Protein AF-A0A6G9J6F6-F1 (afdb_monomer_lite)

Organism: NCBI:txid1223503

Sequence (137 aa):
MELVALGYFGVVMLLLRGATSTQRRWIGGTFAVLVAIFIIGSLWIRYQTGFFHLSRLEWRNAGGSISLGKWAVPSYLMFALSLLLLILFRFIQKTMTSPSEARVWLFVFAFFFTLIYIAAVYIMLFFVAFFFFPFAP

Structure (mmCIF, N/CA/C/O backbone):
data_AF-A0A6G9J6F6-F1
#
_entry.id   AF-A0A6G9J6F6-F1
#
loop_
_atom_site.group_PDB
_atom_site.id
_atom_site.type_symbol
_atom_site.label_atom_id
_atom_site.label_alt_id
_atom_site.label_comp_id
_atom_site.label_asym_id
_atom_site.label_entity_id
_atom_site.label_seq_id
_atom_site.pdbx_PDB_ins_code
_atom_site.Cartn_x
_atom_site.Cartn_y
_atom_site.Cartn_z
_atom_site.occupancy
_atom_site.B_iso_or_equiv
_atom_site.auth_seq_id
_atom_site.auth_comp_id
_atom_site.auth_asym_id
_atom_site.auth_atom_id
_atom_site.pdbx_PDB_model_num
ATOM 1 N N . MET A 1 1 ? 9.461 -5.216 -5.933 1.00 80.19 1 MET A N 1
ATOM 2 C CA . MET A 1 1 ? 8.281 -4.344 -5.677 1.00 80.19 1 MET A CA 1
ATOM 3 C C . MET A 1 1 ? 7.032 -5.170 -5.376 1.00 80.19 1 MET A C 1
ATOM 5 O O . MET A 1 1 ? 6.246 -4.805 -4.520 1.00 80.19 1 MET A O 1
ATOM 9 N N . GLU A 1 2 ? 6.901 -6.330 -6.005 1.00 85.69 2 GLU A N 1
ATOM 10 C CA . GLU A 1 2 ? 5.867 -7.343 -5.815 1.00 85.69 2 GLU A CA 1
ATOM 11 C C . GLU A 1 2 ? 5.894 -7.904 -4.391 1.00 85.69 2 GLU A C 1
ATOM 13 O O . GLU A 1 2 ? 4.868 -7.915 -3.727 1.00 85.69 2 GLU A O 1
ATOM 18 N N . LEU A 1 3 ? 7.078 -8.255 -3.870 1.00 87.25 3 LEU A N 1
ATOM 19 C CA . LEU A 1 3 ? 7.234 -8.675 -2.469 1.00 87.25 3 LEU A CA 1
ATOM 20 C C . LEU A 1 3 ? 6.771 -7.599 -1.478 1.00 87.25 3 LEU A C 1
ATOM 22 O O . LEU A 1 3 ? 6.181 -7.922 -0.456 1.00 87.25 3 LEU A O 1
ATOM 26 N N . VAL A 1 4 ? 6.991 -6.320 -1.798 1.00 87.88 4 VAL A N 1
ATOM 27 C CA . VAL A 1 4 ? 6.534 -5.199 -0.963 1.00 87.88 4 VAL A CA 1
ATOM 28 C C . VAL A 1 4 ? 5.010 -5.078 -1.021 1.00 87.88 4 VAL A C 1
ATOM 30 O O . VAL A 1 4 ? 4.382 -4.907 0.016 1.00 87.88 4 VAL A O 1
ATOM 33 N N . ALA A 1 5 ? 4.400 -5.241 -2.200 1.00 89.44 5 ALA A N 1
ATOM 34 C CA . ALA A 1 5 ? 2.944 -5.255 -2.355 1.00 89.44 5 ALA A CA 1
ATOM 35 C C . ALA A 1 5 ? 2.283 -6.450 -1.637 1.00 89.44 5 ALA A C 1
ATOM 37 O O . ALA A 1 5 ? 1.221 -6.307 -1.033 1.00 89.44 5 ALA A O 1
ATOM 38 N N . LEU A 1 6 ? 2.934 -7.617 -1.634 1.00 91.69 6 LEU A N 1
ATOM 39 C CA . LEU A 1 6 ? 2.495 -8.776 -0.853 1.00 91.69 6 LEU A CA 1
ATOM 40 C C . LEU A 1 6 ? 2.670 -8.546 0.654 1.00 91.69 6 LEU A C 1
ATOM 42 O O . LEU A 1 6 ? 1.771 -8.867 1.427 1.00 91.69 6 LEU A O 1
ATOM 46 N N . GLY A 1 7 ? 3.782 -7.939 1.075 1.00 92.25 7 GLY A N 1
ATOM 47 C CA . GLY A 1 7 ? 3.999 -7.532 2.465 1.00 92.25 7 GLY A CA 1
ATOM 48 C C . GLY A 1 7 ? 2.933 -6.544 2.944 1.00 92.25 7 GLY A C 1
ATOM 49 O O . GLY A 1 7 ? 2.355 -6.726 4.013 1.00 92.25 7 GLY A O 1
ATOM 50 N N . TYR A 1 8 ? 2.595 -5.562 2.108 1.00 92.81 8 TYR A N 1
ATOM 51 C CA . TYR A 1 8 ? 1.481 -4.640 2.323 1.00 92.81 8 TYR A CA 1
ATOM 52 C C . TYR A 1 8 ? 0.152 -5.381 2.514 1.00 92.81 8 TYR A C 1
ATOM 54 O O . TYR A 1 8 ? -0.562 -5.128 3.485 1.00 92.81 8 TYR A O 1
ATOM 62 N N . PHE A 1 9 ? -0.156 -6.349 1.645 1.00 93.81 9 PHE A N 1
ATOM 63 C CA . PHE A 1 9 ? -1.353 -7.174 1.799 1.00 93.81 9 PHE A CA 1
ATOM 64 C C . PHE A 1 9 ? -1.345 -7.981 3.107 1.00 93.81 9 PHE A C 1
ATOM 66 O O . PHE A 1 9 ? -2.372 -8.094 3.778 1.00 93.81 9 PHE A O 1
ATOM 73 N N . GLY A 1 10 ? -0.179 -8.485 3.517 1.00 93.50 10 GLY A N 1
ATOM 74 C CA . GLY A 1 10 ? 0.015 -9.125 4.817 1.00 93.50 10 GLY A CA 1
ATOM 75 C C . GLY A 1 10 ? -0.354 -8.202 5.982 1.00 93.50 10 GLY A C 1
ATOM 76 O O . GLY A 1 10 ? -1.127 -8.599 6.854 1.00 93.50 10 GLY A O 1
ATOM 77 N N . VAL A 1 11 ? 0.116 -6.950 5.967 1.00 93.38 11 VAL A N 1
ATOM 78 C CA . VAL A 1 11 ? -0.232 -5.936 6.984 1.00 93.38 11 VAL A CA 1
ATOM 79 C C . VAL A 1 11 ? -1.739 -5.662 7.006 1.00 93.38 11 VAL A C 1
ATOM 81 O O . VAL A 1 11 ? -2.338 -5.626 8.081 1.00 93.38 11 VAL A O 1
ATOM 84 N N . VAL A 1 12 ? -2.378 -5.536 5.841 1.00 94.75 12 VAL A N 1
ATOM 85 C CA . VAL A 1 12 ? -3.840 -5.372 5.735 1.00 94.75 12 VAL A CA 1
ATOM 86 C C . VAL A 1 12 ? -4.573 -6.548 6.380 1.00 94.75 12 VAL A C 1
ATOM 88 O O . VAL A 1 12 ? -5.487 -6.350 7.183 1.00 94.75 12 VAL A O 1
ATOM 91 N N . MET A 1 13 ? -4.156 -7.780 6.084 1.00 94.00 13 MET A N 1
ATOM 92 C CA . MET A 1 13 ? -4.764 -8.980 6.663 1.00 94.00 13 MET A CA 1
ATOM 93 C C . MET A 1 13 ? -4.566 -9.067 8.180 1.00 94.00 13 MET A C 1
ATOM 95 O O . MET A 1 13 ? -5.475 -9.513 8.885 1.00 94.00 13 MET A O 1
ATOM 99 N N . LEU A 1 14 ? -3.424 -8.600 8.695 1.00 94.00 14 LEU A N 1
ATOM 100 C CA . LEU A 1 14 ? -3.184 -8.478 10.134 1.00 94.00 14 LEU A CA 1
ATOM 101 C C . LEU A 1 14 ? -4.105 -7.433 10.778 1.00 94.00 14 LEU A C 1
ATOM 103 O O . LEU A 1 14 ? -4.689 -7.711 11.824 1.00 94.00 14 LEU A O 1
ATOM 107 N N . LEU A 1 15 ? -4.305 -6.272 10.150 1.00 91.38 15 LEU A N 1
ATOM 108 C CA . LEU A 1 15 ? -5.223 -5.238 10.650 1.00 91.38 15 LEU A CA 1
ATOM 109 C C . LEU A 1 15 ? -6.687 -5.698 10.649 1.00 91.38 15 LEU A C 1
ATOM 111 O O . LEU A 1 15 ? -7.453 -5.347 11.552 1.00 91.38 15 LEU A O 1
ATOM 115 N N . LEU A 1 16 ? -7.066 -6.515 9.664 1.00 91.50 16 LEU A N 1
ATOM 116 C CA . LEU A 1 16 ? -8.384 -7.147 9.572 1.00 91.50 16 LEU A CA 1
ATOM 117 C C . LEU A 1 16 ? -8.558 -8.339 10.527 1.00 91.50 16 LEU A C 1
ATOM 119 O O . LEU A 1 16 ? -9.653 -8.907 10.604 1.00 91.50 16 LEU A O 1
ATOM 123 N N . ARG A 1 17 ? -7.528 -8.728 11.288 1.00 89.19 17 ARG A N 1
ATOM 124 C CA . ARG A 1 17 ? -7.649 -9.774 12.309 1.00 89.19 17 ARG A CA 1
ATOM 125 C C . ARG A 1 17 ? -8.644 -9.326 13.384 1.00 89.19 17 ARG A C 1
ATOM 127 O O . ARG A 1 17 ? -8.500 -8.267 13.988 1.00 89.19 17 ARG A O 1
ATOM 134 N N . GLY A 1 18 ? -9.681 -10.132 13.604 1.00 83.56 18 GLY A N 1
ATOM 135 C CA . GLY A 1 18 ? -10.778 -9.806 14.523 1.00 83.56 18 GLY A CA 1
ATOM 136 C C . GLY A 1 18 ? -11.857 -8.886 13.937 1.00 83.56 18 GLY A C 1
ATOM 137 O O . GLY A 1 18 ? -12.724 -8.439 14.679 1.00 83.56 18 GLY A O 1
ATOM 138 N N . ALA A 1 19 ? -11.822 -8.576 12.636 1.00 87.50 19 ALA A N 1
ATOM 139 C CA . ALA A 1 19 ? -12.985 -8.035 11.933 1.00 87.50 19 ALA A CA 1
ATOM 140 C C . ALA A 1 19 ? -14.018 -9.146 11.661 1.00 87.50 19 ALA A C 1
ATOM 142 O O . ALA A 1 19 ? -13.683 -10.334 11.655 1.00 87.50 19 ALA A O 1
ATOM 143 N N . THR A 1 20 ? -15.271 -8.765 11.402 1.00 91.00 20 THR A N 1
ATOM 144 C CA . THR A 1 20 ? -16.315 -9.727 11.004 1.00 91.00 20 THR A CA 1
ATOM 145 C C . THR A 1 20 ? -15.936 -10.448 9.705 1.00 91.00 20 THR A C 1
ATOM 147 O O . THR A 1 20 ? -15.201 -9.905 8.875 1.00 91.00 20 THR A O 1
ATOM 150 N N . SER A 1 21 ? -16.450 -11.665 9.494 1.00 88.50 21 SER A N 1
ATOM 151 C CA . SER A 1 21 ? -16.193 -12.447 8.271 1.00 88.50 21 SER A CA 1
ATOM 152 C C . SER A 1 21 ? -16.558 -11.665 7.003 1.00 88.50 21 SER A C 1
ATOM 154 O O . SER A 1 21 ? -15.788 -11.646 6.042 1.00 88.50 21 SER A O 1
ATOM 156 N N . THR A 1 22 ? -17.680 -10.942 7.041 1.00 91.50 22 THR A N 1
ATOM 157 C CA . THR A 1 22 ? -18.142 -10.056 5.968 1.00 91.50 22 THR A CA 1
ATOM 158 C C . THR A 1 22 ? -17.158 -8.914 5.711 1.00 91.50 22 THR A C 1
ATOM 160 O O . THR A 1 22 ? -16.716 -8.745 4.576 1.00 91.50 22 THR A O 1
ATOM 163 N N . GLN A 1 23 ? -16.742 -8.165 6.741 1.00 90.50 23 GLN A N 1
ATOM 164 C CA . GLN A 1 23 ? -15.770 -7.071 6.581 1.00 90.50 23 GLN A CA 1
ATOM 165 C C . GLN A 1 23 ? -14.424 -7.572 6.066 1.00 90.50 23 GLN A C 1
ATOM 167 O O . GLN A 1 23 ? -13.849 -6.971 5.163 1.00 90.50 23 GLN A O 1
ATOM 172 N N . ARG A 1 24 ? -13.935 -8.695 6.597 1.00 91.44 24 ARG A N 1
ATOM 173 C CA . ARG A 1 24 ? -12.676 -9.293 6.155 1.00 91.44 24 ARG A CA 1
ATOM 174 C C . ARG A 1 24 ? -12.732 -9.691 4.681 1.00 91.44 24 ARG A C 1
ATOM 176 O O . ARG A 1 24 ? -11.758 -9.464 3.972 1.00 91.44 24 ARG A O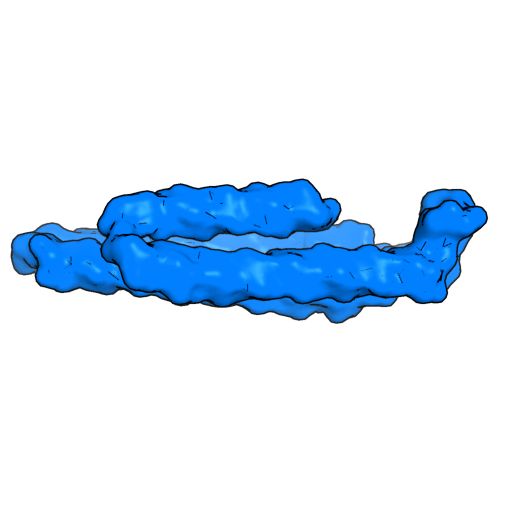 1
ATOM 183 N N . ARG A 1 25 ? -13.855 -10.251 4.217 1.00 92.06 25 ARG A N 1
ATOM 184 C CA . ARG A 1 25 ? -14.033 -10.648 2.815 1.00 92.06 25 ARG A CA 1
ATOM 185 C C . ARG A 1 25 ? -14.118 -9.441 1.885 1.00 92.06 25 ARG A C 1
ATOM 187 O O . ARG A 1 25 ? -13.412 -9.422 0.886 1.00 92.06 25 ARG A O 1
ATOM 194 N N . TRP A 1 26 ? -14.942 -8.447 2.213 1.00 93.75 26 TRP A N 1
ATOM 195 C CA . TRP A 1 26 ? -15.125 -7.271 1.359 1.00 93.75 26 TRP A CA 1
ATOM 196 C C . TRP A 1 26 ? -13.894 -6.372 1.346 1.00 93.75 26 TRP A C 1
ATOM 198 O O . TRP A 1 26 ? -13.343 -6.112 0.283 1.00 93.75 26 TRP A O 1
ATOM 208 N N . ILE A 1 27 ? -13.415 -5.955 2.521 1.00 93.44 27 ILE A N 1
ATOM 209 C CA . ILE A 1 27 ? -12.248 -5.076 2.621 1.00 93.44 27 ILE A CA 1
ATOM 210 C C . ILE A 1 27 ? -11.012 -5.825 2.124 1.00 93.44 27 ILE A C 1
ATOM 212 O O . ILE A 1 27 ? -10.337 -5.354 1.216 1.00 93.44 27 ILE A O 1
ATOM 216 N N . GLY A 1 28 ? -10.752 -7.032 2.635 1.00 93.44 28 GLY A N 1
ATOM 217 C CA . GLY A 1 28 ? -9.620 -7.841 2.182 1.00 93.44 28 GLY A CA 1
ATOM 218 C C . GLY A 1 28 ? -9.662 -8.123 0.679 1.00 93.44 28 GLY A C 1
ATOM 219 O O . GLY A 1 28 ? -8.627 -8.043 0.026 1.00 93.44 28 GLY A O 1
ATOM 220 N N . GLY A 1 29 ? -10.848 -8.367 0.113 1.00 93.75 29 GLY A N 1
ATOM 221 C CA . GLY A 1 29 ? -11.051 -8.517 -1.328 1.00 93.75 29 GLY A CA 1
ATOM 222 C C . GLY A 1 29 ? -10.659 -7.266 -2.114 1.00 93.75 29 GLY A C 1
ATOM 223 O O . GLY A 1 29 ? -9.897 -7.372 -3.071 1.00 93.75 29 GLY A O 1
ATOM 224 N N . THR A 1 30 ? -11.088 -6.078 -1.682 1.00 95.12 30 THR A N 1
ATOM 225 C CA . THR A 1 30 ? -10.704 -4.809 -2.326 1.00 95.12 30 THR A CA 1
ATOM 226 C C . THR A 1 30 ? -9.191 -4.598 -2.310 1.00 95.12 30 THR A C 1
ATOM 228 O O . THR A 1 30 ? -8.602 -4.286 -3.344 1.00 95.12 30 THR A O 1
ATOM 231 N N . PHE A 1 31 ? -8.534 -4.819 -1.168 1.00 95.50 31 PHE A N 1
ATOM 232 C CA . PHE A 1 31 ? -7.074 -4.698 -1.082 1.00 95.50 31 PHE A CA 1
ATOM 233 C C . PHE A 1 31 ? -6.352 -5.772 -1.910 1.00 95.50 31 PHE A C 1
ATOM 235 O O . PHE A 1 31 ? -5.330 -5.475 -2.525 1.00 95.50 31 PHE A O 1
ATOM 242 N N . ALA A 1 32 ? -6.888 -6.994 -1.984 1.00 95.62 32 ALA A N 1
ATOM 243 C CA . ALA A 1 32 ? -6.348 -8.048 -2.843 1.00 95.62 32 ALA A CA 1
ATOM 244 C C . ALA A 1 32 ? -6.429 -7.659 -4.326 1.00 95.62 32 ALA A C 1
ATOM 246 O O . ALA A 1 32 ? -5.449 -7.817 -5.052 1.00 95.62 32 ALA A O 1
ATOM 247 N N . VAL A 1 33 ? -7.561 -7.100 -4.765 1.00 96.56 33 VAL A N 1
ATOM 248 C CA . VAL A 1 33 ? -7.744 -6.607 -6.139 1.00 96.56 33 VAL A CA 1
ATOM 249 C C . VAL A 1 33 ? -6.782 -5.459 -6.437 1.00 96.56 33 VAL A C 1
ATOM 251 O O . VAL A 1 33 ? -6.116 -5.484 -7.468 1.00 96.56 33 VAL A O 1
ATOM 254 N N . LEU A 1 34 ? -6.640 -4.494 -5.525 1.00 95.31 34 LEU A N 1
ATOM 255 C CA . LEU A 1 34 ? -5.682 -3.392 -5.661 1.00 95.31 34 LEU A CA 1
ATOM 256 C C . LEU A 1 34 ? -4.238 -3.897 -5.832 1.00 95.31 34 LEU A C 1
ATOM 258 O O . LEU A 1 34 ? -3.516 -3.438 -6.719 1.00 95.31 34 LEU A O 1
ATOM 262 N N . VAL A 1 35 ? -3.827 -4.881 -5.029 1.00 95.75 35 VAL A N 1
ATOM 263 C CA . VAL A 1 35 ? -2.499 -5.507 -5.133 1.00 95.75 35 VAL A CA 1
ATOM 264 C C . VAL A 1 35 ? -2.346 -6.284 -6.440 1.00 95.75 35 VAL A C 1
ATOM 266 O O . VAL A 1 35 ? -1.310 -6.171 -7.095 1.00 95.75 35 VAL A O 1
ATOM 269 N N . ALA A 1 36 ? -3.372 -7.025 -6.861 1.00 96.31 36 ALA A N 1
ATOM 270 C CA . ALA A 1 36 ? -3.358 -7.753 -8.126 1.00 96.31 36 ALA A CA 1
ATOM 271 C C . ALA A 1 36 ? -3.218 -6.805 -9.327 1.00 96.31 36 ALA A C 1
ATOM 273 O O . ALA A 1 36 ? -2.357 -7.032 -10.174 1.00 96.31 36 ALA A O 1
ATOM 274 N N . ILE A 1 37 ? -3.987 -5.710 -9.365 1.00 95.94 37 ILE A N 1
ATOM 275 C CA . ILE A 1 37 ? -3.893 -4.673 -10.407 1.00 95.94 37 ILE A CA 1
ATOM 276 C C . ILE A 1 37 ? -2.477 -4.100 -10.459 1.00 95.94 37 ILE A C 1
ATOM 278 O O . ILE A 1 37 ? -1.890 -3.996 -11.536 1.00 95.94 37 ILE A O 1
ATOM 282 N N . PHE A 1 38 ? -1.897 -3.772 -9.303 1.00 95.50 38 PHE A N 1
ATOM 283 C CA . PHE A 1 38 ? -0.538 -3.248 -9.243 1.00 95.50 38 PHE A CA 1
ATOM 284 C C . PHE A 1 38 ? 0.498 -4.234 -9.790 1.00 95.50 38 PHE A C 1
ATOM 286 O O . PHE A 1 38 ? 1.363 -3.829 -10.573 1.00 95.50 38 PHE A O 1
ATOM 293 N N . ILE A 1 39 ? 0.414 -5.512 -9.407 1.00 95.44 39 ILE A N 1
ATOM 294 C CA . ILE A 1 39 ? 1.327 -6.562 -9.878 1.00 95.44 39 ILE A CA 1
ATOM 295 C C . ILE A 1 39 ? 1.175 -6.761 -11.389 1.00 95.44 39 ILE A C 1
ATOM 297 O O . ILE A 1 39 ? 2.176 -6.714 -12.103 1.00 95.44 39 ILE A O 1
ATOM 301 N N . ILE A 1 40 ? -0.056 -6.922 -11.883 1.00 95.62 40 ILE A N 1
ATOM 302 C CA . ILE A 1 40 ? -0.340 -7.116 -13.312 1.00 95.62 40 ILE A CA 1
ATOM 303 C C . ILE A 1 40 ? 0.167 -5.919 -14.122 1.00 95.62 40 ILE A C 1
ATOM 305 O O . ILE A 1 40 ? 0.908 -6.111 -15.083 1.00 95.62 40 ILE A O 1
ATOM 309 N N . GLY A 1 41 ? -0.147 -4.689 -13.703 1.00 94.12 41 GLY A N 1
ATOM 310 C CA . GLY A 1 41 ? 0.332 -3.474 -14.368 1.00 94.12 41 GLY A CA 1
ATOM 311 C C . GLY A 1 41 ? 1.860 -3.365 -14.368 1.00 94.12 41 GLY A C 1
ATOM 312 O O . GLY A 1 41 ? 2.462 -3.015 -15.380 1.00 94.12 41 GLY A O 1
ATOM 313 N N . SER A 1 42 ? 2.512 -3.755 -13.270 1.00 92.81 42 SER A N 1
ATOM 314 C CA . SER A 1 42 ? 3.978 -3.752 -13.175 1.00 92.81 42 SER A CA 1
ATOM 315 C C . SER A 1 42 ? 4.621 -4.766 -14.124 1.00 92.81 42 SER A C 1
ATOM 317 O O . SER A 1 42 ? 5.609 -4.448 -14.788 1.00 92.81 42 SER A O 1
ATOM 319 N N . LEU A 1 43 ? 4.067 -5.979 -14.205 1.00 93.44 43 LEU A N 1
ATOM 320 C CA . LEU A 1 43 ? 4.534 -7.018 -15.127 1.00 93.44 43 LEU A CA 1
ATOM 321 C C . LEU A 1 43 ? 4.302 -6.615 -16.584 1.00 93.44 43 LEU A C 1
ATOM 323 O O . LEU A 1 43 ? 5.191 -6.790 -17.414 1.00 93.44 43 LEU A O 1
ATOM 327 N N . TRP A 1 44 ? 3.148 -6.017 -16.873 1.00 93.88 44 TRP A N 1
ATOM 328 C CA . TRP A 1 44 ? 2.807 -5.511 -18.196 1.00 93.88 44 TRP A CA 1
ATOM 329 C C . TRP A 1 44 ? 3.783 -4.426 -18.667 1.00 93.88 44 TRP A C 1
ATOM 331 O O . TRP A 1 44 ? 4.329 -4.523 -19.764 1.00 93.88 44 TRP A O 1
ATOM 341 N N . ILE A 1 45 ? 4.093 -3.439 -17.820 1.00 91.50 45 ILE A N 1
ATOM 342 C CA . ILE A 1 45 ? 5.070 -2.389 -18.152 1.00 91.50 45 ILE A CA 1
ATOM 343 C C . ILE A 1 45 ? 6.463 -2.986 -18.363 1.00 91.50 45 ILE A C 1
ATOM 345 O O . ILE A 1 45 ? 7.162 -2.604 -19.301 1.00 91.50 45 ILE A O 1
ATOM 349 N N . ARG A 1 46 ? 6.883 -3.948 -17.532 1.00 91.19 46 ARG A N 1
ATOM 350 C CA . ARG A 1 46 ? 8.165 -4.649 -17.726 1.00 91.19 46 ARG A CA 1
ATOM 351 C C . ARG A 1 46 ? 8.220 -5.413 -19.043 1.00 91.19 46 ARG A C 1
ATOM 353 O O . ARG A 1 46 ? 9.249 -5.381 -19.711 1.00 91.19 46 ARG A O 1
ATOM 360 N N . TYR A 1 47 ? 7.121 -6.055 -19.424 1.00 91.44 47 TYR A N 1
ATOM 361 C CA . TYR A 1 47 ? 7.004 -6.721 -20.714 1.00 91.44 47 TYR A CA 1
ATOM 362 C C . TYR A 1 47 ? 7.144 -5.718 -21.869 1.00 91.44 47 TYR A C 1
ATOM 364 O O . TYR A 1 47 ? 8.012 -5.892 -22.720 1.00 91.44 47 TYR A O 1
ATOM 372 N N . GLN A 1 48 ? 6.388 -4.614 -21.841 1.00 89.62 48 GLN A N 1
ATOM 373 C CA . GLN A 1 48 ? 6.432 -3.575 -22.882 1.00 89.62 48 GLN A CA 1
ATOM 374 C C . GLN A 1 48 ? 7.791 -2.879 -23.009 1.00 89.62 48 GLN A C 1
ATOM 376 O O . GLN A 1 48 ? 8.183 -2.472 -24.096 1.00 89.62 48 GLN A O 1
ATOM 381 N N . THR A 1 49 ? 8.512 -2.734 -21.901 1.00 88.69 49 THR A N 1
ATOM 382 C CA . THR A 1 49 ? 9.826 -2.075 -21.874 1.00 88.69 49 THR A CA 1
ATOM 383 C C . THR A 1 49 ? 10.982 -3.031 -22.182 1.00 88.69 49 THR A C 1
ATOM 385 O O . THR A 1 49 ? 12.135 -2.619 -22.126 1.00 88.69 49 THR A O 1
ATOM 388 N N . GLY A 1 50 ? 10.708 -4.303 -22.495 1.00 85.94 50 GLY A N 1
ATOM 389 C CA . GLY A 1 50 ? 11.737 -5.279 -22.865 1.00 85.94 50 GLY A CA 1
ATOM 390 C C . GLY A 1 50 ? 12.567 -5.811 -21.692 1.00 85.94 50 GLY A C 1
ATOM 391 O O . GLY A 1 50 ? 13.641 -6.366 -21.912 1.00 85.94 50 GLY A O 1
ATOM 392 N N . PHE A 1 51 ? 12.083 -5.689 -20.448 1.00 86.44 51 PHE A N 1
ATOM 393 C CA . PHE A 1 51 ? 12.807 -6.100 -19.232 1.00 86.44 51 PHE A CA 1
ATOM 394 C C . PHE A 1 51 ? 13.285 -7.560 -19.259 1.00 86.44 51 PHE A C 1
ATOM 396 O O . PHE A 1 51 ? 14.312 -7.881 -18.673 1.00 86.44 51 PHE A O 1
ATOM 403 N N . PHE A 1 52 ? 12.531 -8.449 -19.911 1.00 85.94 52 PHE A N 1
ATOM 404 C CA . PHE A 1 52 ? 12.830 -9.885 -19.963 1.00 85.94 52 PHE A CA 1
ATOM 405 C C . PHE A 1 52 ? 13.814 -10.277 -21.075 1.00 85.94 52 PHE A C 1
ATOM 407 O O . PHE A 1 52 ? 14.267 -11.418 -21.098 1.00 85.94 52 PHE A O 1
ATOM 414 N N . HIS A 1 53 ? 14.129 -9.357 -21.989 1.00 84.19 53 HIS A N 1
ATOM 415 C CA . HIS A 1 53 ? 14.972 -9.621 -23.160 1.00 84.19 53 HIS A CA 1
ATOM 416 C C . HIS A 1 53 ? 16.256 -8.784 -23.178 1.00 84.19 53 HIS A C 1
ATOM 418 O O . HIS A 1 53 ? 17.236 -9.194 -23.789 1.00 84.19 53 HIS A O 1
ATOM 424 N N . LEU A 1 54 ? 16.259 -7.632 -22.505 1.00 81.81 54 LEU A N 1
ATOM 425 C CA . LEU A 1 54 ? 17.406 -6.733 -22.406 1.00 81.81 54 LEU A CA 1
ATOM 426 C C . LEU A 1 54 ? 18.233 -7.021 -21.153 1.00 81.81 54 LEU A C 1
ATOM 428 O O . LEU A 1 54 ? 17.707 -7.460 -20.124 1.00 81.81 54 LEU A O 1
ATOM 432 N N . SER A 1 55 ? 19.526 -6.695 -21.194 1.00 85.12 55 SER A N 1
ATOM 433 C CA . SER A 1 55 ? 20.302 -6.632 -19.958 1.00 85.12 55 SER A CA 1
ATOM 434 C C . SER A 1 55 ? 19.7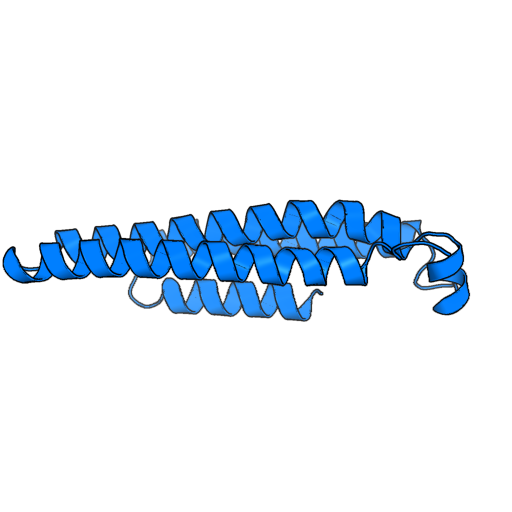40 -5.537 -19.039 1.00 85.12 55 SER A C 1
ATOM 436 O O . SER A 1 55 ? 19.152 -4.545 -19.479 1.00 85.12 55 SER A O 1
ATOM 438 N N . ARG A 1 56 ? 19.938 -5.679 -17.722 1.00 79.88 56 ARG A N 1
ATOM 439 C CA . ARG A 1 56 ? 19.423 -4.708 -16.737 1.00 79.88 56 ARG A CA 1
ATOM 440 C C . ARG A 1 56 ? 19.921 -3.281 -17.006 1.00 79.88 56 ARG A C 1
ATOM 442 O O . ARG A 1 56 ? 19.197 -2.327 -16.721 1.00 79.88 56 ARG A O 1
ATOM 449 N N . LEU A 1 57 ? 21.145 -3.144 -17.521 1.00 80.12 57 LEU A N 1
ATOM 450 C CA . LEU A 1 57 ? 21.748 -1.849 -17.827 1.00 80.12 57 LEU A CA 1
ATOM 451 C C . LEU A 1 57 ? 21.085 -1.208 -19.053 1.00 80.12 57 LEU A C 1
ATOM 453 O O . LEU A 1 57 ? 20.675 -0.053 -18.988 1.00 80.12 57 LEU A O 1
ATOM 457 N N . GLU A 1 58 ? 20.896 -1.976 -20.128 1.00 81.38 58 GLU A N 1
ATOM 458 C CA . GLU A 1 58 ? 20.217 -1.519 -21.348 1.00 81.38 58 GLU A CA 1
ATOM 459 C C . GLU A 1 58 ? 18.766 -1.136 -21.073 1.00 81.38 58 GLU A C 1
ATOM 461 O O . GLU A 1 58 ? 18.314 -0.078 -21.500 1.00 81.38 58 GLU A O 1
ATOM 466 N N . TRP A 1 59 ? 18.054 -1.947 -20.290 1.00 85.38 59 TRP A N 1
ATOM 467 C CA . TRP A 1 59 ? 16.677 -1.655 -19.902 1.00 85.38 59 TRP A CA 1
AT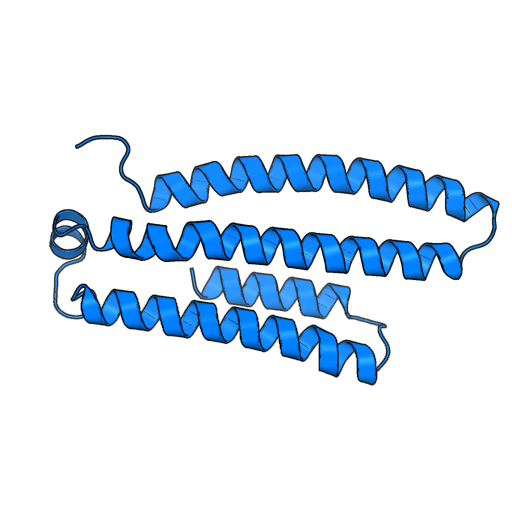OM 468 C C . TRP A 1 59 ? 16.554 -0.345 -19.113 1.00 85.38 59 TRP A C 1
ATOM 470 O O . TRP A 1 59 ? 15.623 0.440 -19.316 1.00 85.38 59 TRP A O 1
ATOM 480 N N . ARG A 1 60 ? 17.507 -0.087 -18.208 1.00 80.81 60 ARG A N 1
ATOM 481 C CA . ARG A 1 60 ? 17.546 1.156 -17.431 1.00 80.81 60 ARG A CA 1
ATOM 482 C C . ARG A 1 60 ? 17.883 2.355 -18.319 1.00 80.81 60 ARG A C 1
ATOM 484 O O . ARG A 1 60 ? 17.206 3.374 -18.211 1.00 80.81 60 ARG A O 1
ATOM 491 N N . ASN A 1 61 ? 18.857 2.212 -19.217 1.00 81.38 61 ASN A N 1
ATOM 492 C CA . ASN A 1 61 ? 19.262 3.258 -20.161 1.00 81.38 61 ASN A CA 1
ATOM 493 C C . ASN A 1 61 ? 18.162 3.577 -21.187 1.00 81.38 61 ASN A C 1
ATOM 495 O O . ASN A 1 61 ? 18.002 4.729 -21.574 1.00 81.38 61 ASN A O 1
ATOM 499 N N . ALA A 1 62 ? 17.341 2.591 -21.556 1.00 80.12 62 ALA A N 1
ATOM 500 C CA . ALA A 1 62 ? 16.151 2.769 -22.390 1.00 80.12 62 ALA A CA 1
ATOM 501 C C . ALA A 1 62 ? 14.966 3.428 -21.646 1.00 80.12 62 ALA A C 1
ATOM 503 O O . ALA A 1 62 ? 13.864 3.524 -22.184 1.00 80.12 62 ALA A O 1
ATOM 504 N N . GLY A 1 63 ? 15.151 3.860 -20.392 1.00 82.06 63 GLY A N 1
ATOM 505 C CA . GLY A 1 63 ? 14.111 4.522 -19.602 1.00 82.06 63 GLY A CA 1
ATOM 506 C C . GLY A 1 63 ? 13.045 3.574 -19.041 1.00 82.06 63 GLY A C 1
ATOM 507 O O . GLY A 1 63 ? 12.000 4.031 -18.564 1.00 82.06 63 GLY A O 1
ATOM 508 N N . GLY A 1 64 ? 13.291 2.260 -19.041 1.00 83.44 64 GLY A N 1
ATOM 509 C CA . GLY A 1 64 ? 12.362 1.270 -18.492 1.00 83.44 64 GLY A CA 1
ATOM 510 C C . GLY A 1 64 ? 12.037 1.511 -17.012 1.00 83.44 64 GLY A C 1
ATOM 511 O O . GLY A 1 64 ? 10.879 1.394 -16.599 1.00 83.44 64 GLY A O 1
ATOM 512 N N . SER A 1 65 ? 13.022 1.958 -16.220 1.00 85.19 65 SER A N 1
ATOM 513 C CA . SER A 1 65 ? 12.822 2.293 -14.801 1.00 85.19 65 SER A CA 1
ATOM 514 C C . SER A 1 65 ? 11.877 3.478 -14.600 1.00 85.19 65 SER A C 1
ATOM 516 O O . SER A 1 65 ? 11.059 3.454 -13.684 1.00 85.19 65 SER A O 1
ATOM 518 N N . ILE A 1 66 ? 11.938 4.477 -15.484 1.00 87.06 66 ILE A N 1
ATOM 519 C CA . ILE A 1 66 ? 11.101 5.682 -15.433 1.00 87.06 66 ILE A CA 1
ATOM 520 C C . ILE A 1 66 ? 9.644 5.315 -15.722 1.00 87.06 66 ILE A C 1
ATOM 522 O O . ILE A 1 66 ? 8.739 5.752 -15.010 1.00 87.06 66 ILE A O 1
ATOM 526 N N . SER A 1 67 ? 9.411 4.475 -16.735 1.00 89.19 67 SER A N 1
ATOM 527 C CA . SER A 1 67 ? 8.068 3.984 -17.072 1.00 89.19 67 SER A CA 1
ATOM 528 C C . SER A 1 67 ? 7.448 3.204 -15.912 1.00 89.19 67 SER A C 1
ATOM 530 O O . SER A 1 67 ? 6.288 3.421 -15.563 1.00 89.19 67 SER A O 1
ATOM 532 N N . LEU A 1 68 ? 8.243 2.359 -15.249 1.00 90.06 68 LEU A N 1
ATOM 533 C CA . LEU A 1 68 ? 7.805 1.629 -14.062 1.00 90.06 68 LEU A CA 1
ATOM 534 C C . LEU A 1 68 ? 7.564 2.567 -12.865 1.00 90.06 68 LEU A C 1
ATOM 536 O O . LEU A 1 68 ? 6.614 2.365 -12.113 1.00 90.06 68 LEU A O 1
ATOM 540 N N . GLY A 1 69 ? 8.361 3.629 -12.722 1.00 89.50 69 GLY A N 1
ATOM 541 C CA . GLY A 1 69 ? 8.187 4.672 -11.707 1.00 89.50 69 GLY A CA 1
ATOM 542 C C . GLY A 1 69 ? 6.889 5.456 -11.837 1.00 89.50 69 GLY A C 1
ATOM 543 O O . GLY A 1 69 ? 6.207 5.681 -10.836 1.00 89.50 69 GLY A O 1
ATOM 544 N N . LYS A 1 70 ? 6.504 5.812 -13.069 1.00 92.44 70 LYS A N 1
ATOM 545 C CA . LYS A 1 70 ? 5.224 6.483 -13.365 1.00 92.44 70 LYS A CA 1
ATOM 546 C C . LYS A 1 70 ? 4.009 5.650 -12.946 1.00 92.44 70 LYS A C 1
ATOM 548 O O . LYS A 1 70 ? 2.962 6.217 -12.662 1.00 92.44 70 LYS A O 1
ATOM 553 N N . TRP A 1 71 ? 4.156 4.328 -12.865 1.00 93.94 71 TRP A N 1
ATOM 554 C CA . TRP A 1 71 ? 3.143 3.426 -12.315 1.00 93.94 71 TRP A CA 1
ATOM 555 C C . TRP A 1 71 ? 3.283 3.232 -10.801 1.00 93.94 71 TRP A C 1
ATOM 557 O O . TRP A 1 71 ? 2.296 3.282 -10.064 1.00 93.94 71 TRP A O 1
ATOM 567 N N . ALA A 1 72 ? 4.512 3.039 -10.320 1.00 92.06 72 ALA A N 1
ATOM 568 C CA . ALA A 1 72 ? 4.791 2.707 -8.930 1.00 92.06 72 ALA A CA 1
ATOM 569 C C . ALA A 1 72 ? 4.504 3.851 -7.952 1.00 92.06 72 ALA A C 1
ATOM 571 O O . ALA A 1 72 ? 3.954 3.593 -6.883 1.00 92.06 72 ALA A O 1
ATOM 572 N N . VAL A 1 73 ? 4.826 5.098 -8.307 1.00 92.94 73 VAL A N 1
ATOM 573 C CA . VAL A 1 73 ? 4.651 6.250 -7.406 1.00 92.94 73 VAL A CA 1
ATOM 574 C C . VAL A 1 73 ? 3.172 6.558 -7.121 1.00 92.94 73 VAL A C 1
ATOM 576 O O . VAL A 1 73 ? 2.805 6.598 -5.944 1.00 92.94 73 VAL A O 1
ATOM 579 N N . PRO A 1 74 ? 2.282 6.701 -8.125 1.00 94.19 74 PRO A N 1
ATOM 580 C CA . PRO A 1 74 ? 0.853 6.880 -7.860 1.00 94.19 74 PRO A CA 1
ATOM 581 C C . PRO A 1 74 ? 0.234 5.685 -7.126 1.00 94.19 74 PRO A C 1
ATOM 583 O O . PRO A 1 74 ? -0.557 5.868 -6.201 1.00 94.19 74 PRO A O 1
ATOM 586 N N . SER A 1 75 ? 0.636 4.458 -7.482 1.00 94.50 75 SER A N 1
ATOM 587 C CA . SER A 1 75 ? 0.154 3.241 -6.815 1.00 94.50 75 SER A CA 1
ATOM 588 C C . SER A 1 75 ? 0.556 3.195 -5.340 1.00 94.50 75 SER A C 1
ATOM 590 O O . SER A 1 75 ? -0.247 2.822 -4.488 1.00 94.50 75 SER A O 1
ATOM 592 N N . TYR A 1 76 ? 1.777 3.625 -5.018 1.00 94.00 76 TYR A N 1
ATOM 593 C CA . TYR A 1 76 ? 2.247 3.741 -3.641 1.00 94.00 76 TYR A CA 1
ATOM 594 C C . TYR A 1 76 ? 1.383 4.716 -2.829 1.00 94.00 76 TYR A C 1
ATOM 596 O O . TYR A 1 76 ? 0.963 4.377 -1.722 1.00 94.00 76 TYR A O 1
ATOM 604 N N . LEU A 1 77 ? 1.054 5.888 -3.385 1.00 94.94 77 LEU A N 1
ATOM 605 C CA . LEU A 1 77 ? 0.169 6.852 -2.722 1.00 94.94 77 LEU A CA 1
ATOM 606 C C . LEU A 1 77 ? -1.233 6.273 -2.497 1.00 94.94 77 LEU A C 1
ATOM 608 O O . LEU A 1 77 ? -1.783 6.411 -1.404 1.00 94.94 77 LEU A O 1
ATOM 612 N N . MET A 1 78 ? -1.786 5.571 -3.491 1.00 95.88 78 MET A N 1
ATOM 613 C CA . MET A 1 78 ? -3.071 4.878 -3.351 1.00 95.88 78 MET A CA 1
ATOM 614 C C . MET A 1 78 ? -3.038 3.820 -2.243 1.00 95.88 78 MET A C 1
ATOM 616 O O . MET A 1 78 ? -3.971 3.743 -1.439 1.00 95.88 78 MET A O 1
ATOM 620 N N . PHE A 1 79 ? -1.968 3.026 -2.162 1.00 95.25 79 PHE A N 1
ATOM 621 C CA . PHE A 1 79 ? -1.795 2.019 -1.114 1.00 95.25 79 PHE A CA 1
ATOM 622 C C . PHE A 1 79 ? -1.653 2.642 0.271 1.00 95.25 79 PHE A C 1
ATOM 624 O O . PHE A 1 79 ? -2.305 2.176 1.211 1.00 95.25 79 PHE A O 1
ATOM 631 N N . ALA A 1 80 ? -0.852 3.699 0.396 1.00 95.62 80 ALA A N 1
ATOM 632 C CA . ALA A 1 80 ? -0.661 4.418 1.647 1.00 95.62 80 ALA A CA 1
ATOM 633 C C . ALA A 1 80 ? -1.975 5.041 2.143 1.00 95.62 80 ALA A C 1
ATOM 635 O O . ALA A 1 80 ? -2.375 4.841 3.289 1.00 95.62 80 ALA A O 1
ATOM 636 N N . LEU A 1 81 ? -2.710 5.722 1.262 1.00 96.12 81 LEU A N 1
ATOM 637 C CA . LEU A 1 81 ? -3.991 6.331 1.612 1.00 96.12 81 LEU A CA 1
ATOM 638 C C . LEU A 1 81 ? -5.033 5.276 2.001 1.00 96.12 81 LEU A C 1
ATOM 640 O O . LEU A 1 81 ? -5.690 5.409 3.031 1.00 96.12 81 LEU A O 1
ATOM 644 N N . SER A 1 82 ? -5.142 4.192 1.230 1.00 95.69 82 SER A N 1
ATOM 645 C CA . SER A 1 82 ? -6.076 3.100 1.537 1.00 95.69 82 SER A CA 1
ATOM 646 C C . SER A 1 82 ? -5.763 2.454 2.889 1.00 95.69 82 SER A C 1
ATOM 648 O O . SER A 1 82 ? -6.670 2.167 3.671 1.00 95.69 82 SER A O 1
ATOM 650 N N . LEU A 1 83 ? -4.479 2.262 3.204 1.00 95.69 83 LEU A N 1
ATOM 651 C CA . LEU A 1 83 ? -4.057 1.698 4.484 1.00 95.69 83 LEU A CA 1
ATOM 652 C C . LEU A 1 83 ? -4.329 2.653 5.648 1.00 95.69 83 LEU A C 1
ATOM 654 O O . LEU A 1 83 ? -4.816 2.201 6.683 1.00 95.69 83 LEU A O 1
ATOM 658 N N . LEU A 1 84 ? -4.090 3.956 5.475 1.00 95.62 84 LEU A N 1
ATOM 659 C CA . LEU A 1 84 ? -4.4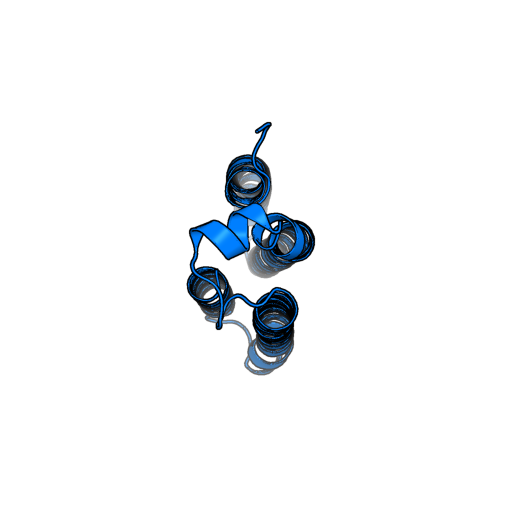52 4.960 6.475 1.00 95.62 84 LEU A CA 1
ATOM 660 C C . LEU A 1 84 ? -5.954 4.928 6.772 1.00 95.62 84 LEU A C 1
ATOM 662 O O . LEU A 1 84 ? -6.343 4.889 7.938 1.00 95.62 84 LEU A O 1
ATOM 666 N N . LEU A 1 85 ? -6.796 4.868 5.735 1.00 95.06 85 LEU A N 1
ATOM 667 C CA . LEU A 1 85 ? -8.247 4.755 5.900 1.00 95.06 85 LEU A CA 1
ATOM 668 C C . LEU A 1 85 ? -8.638 3.495 6.679 1.00 95.06 85 LEU A C 1
ATOM 670 O O . LEU A 1 85 ? -9.476 3.568 7.576 1.00 95.06 85 LEU A O 1
ATOM 674 N N . LEU A 1 86 ? -8.009 2.352 6.390 1.00 94.94 86 LEU A N 1
ATOM 675 C CA . LEU A 1 86 ? -8.252 1.117 7.135 1.00 94.94 86 LEU A CA 1
ATOM 676 C C . LEU A 1 86 ? -7.835 1.244 8.606 1.00 94.94 86 LEU A C 1
ATOM 678 O O . LEU A 1 86 ? -8.572 0.812 9.492 1.00 94.94 86 LEU A O 1
ATOM 682 N N . ILE A 1 87 ? -6.676 1.841 8.879 1.00 93.38 87 ILE A N 1
ATOM 683 C CA . ILE A 1 87 ? -6.195 2.058 10.246 1.00 93.38 87 ILE A CA 1
ATOM 684 C C . ILE A 1 87 ? -7.168 2.964 11.010 1.00 93.38 87 ILE A C 1
ATOM 686 O O . ILE A 1 87 ? -7.618 2.595 12.096 1.00 93.38 87 ILE A O 1
ATOM 690 N N . LEU A 1 88 ? -7.557 4.101 10.426 1.00 92.81 88 LEU A N 1
ATOM 691 C CA . LEU A 1 88 ? -8.523 5.028 11.021 1.00 92.81 88 LEU A CA 1
ATOM 692 C C . LEU A 1 88 ? -9.878 4.361 11.261 1.00 92.81 88 LEU A C 1
ATOM 694 O O . LEU A 1 88 ? -10.448 4.500 12.342 1.00 92.81 88 LEU A O 1
ATOM 698 N N . PHE A 1 89 ? -10.367 3.572 10.303 1.00 91.50 89 PHE A N 1
ATOM 699 C CA . PHE A 1 89 ? -11.586 2.786 10.467 1.00 91.50 89 PHE A CA 1
ATOM 700 C C . PHE A 1 89 ? -11.501 1.855 11.685 1.00 91.50 89 PHE A C 1
ATOM 702 O O . PHE A 1 89 ? -12.432 1.805 12.492 1.00 91.50 89 PHE A O 1
ATOM 709 N N . ARG A 1 90 ? -10.372 1.160 11.874 1.00 91.88 90 ARG A N 1
ATOM 710 C CA . ARG A 1 90 ? -10.160 0.281 13.037 1.00 91.88 90 ARG A CA 1
ATOM 711 C C . ARG A 1 90 ? -10.090 1.063 14.346 1.00 91.88 90 ARG A C 1
ATOM 713 O O . ARG A 1 90 ? -10.664 0.608 15.337 1.00 91.88 90 ARG A O 1
ATOM 720 N N . PHE A 1 91 ? -9.4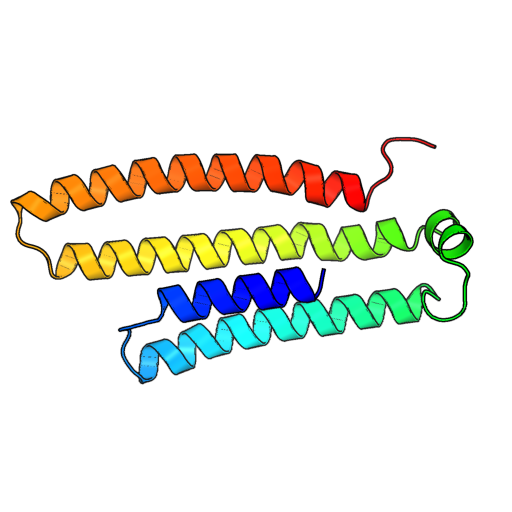65 2.240 14.351 1.00 90.31 91 PHE A N 1
ATOM 721 C CA . PHE A 1 91 ? -9.487 3.136 15.509 1.00 90.31 91 PHE A CA 1
ATOM 722 C C . PHE A 1 91 ? -10.906 3.568 15.864 1.00 90.31 91 PHE A C 1
ATOM 724 O O . PHE A 1 91 ? -11.301 3.431 17.017 1.00 90.31 91 PHE A O 1
ATOM 731 N N . ILE A 1 92 ? -11.699 4.011 14.887 1.00 89.12 92 ILE A N 1
ATOM 732 C CA . ILE A 1 92 ? -13.085 4.446 15.107 1.00 89.12 92 ILE A CA 1
ATOM 733 C C . ILE A 1 92 ? -13.930 3.300 15.670 1.00 89.12 92 ILE A C 1
ATOM 735 O O . ILE A 1 92 ? -14.610 3.484 16.681 1.00 89.12 92 ILE A O 1
ATOM 739 N N . GLN A 1 93 ? -13.842 2.104 15.075 1.00 89.25 93 GLN A N 1
ATOM 740 C CA . GLN A 1 93 ? -14.531 0.918 15.592 1.00 89.25 93 GLN A CA 1
ATOM 741 C C . GLN A 1 93 ? -14.151 0.641 17.050 1.00 89.25 93 GLN A C 1
ATOM 743 O O . GLN A 1 93 ? -15.025 0.401 17.883 1.00 89.25 93 GLN A O 1
ATOM 748 N N . LYS A 1 94 ? -12.854 0.704 17.374 1.00 89.75 94 LYS A N 1
ATOM 749 C CA . LYS A 1 94 ? -12.377 0.470 18.738 1.00 89.75 94 LYS A CA 1
ATOM 750 C C . LYS A 1 94 ? -12.916 1.527 19.702 1.00 89.75 94 LYS A C 1
ATOM 752 O O . LYS A 1 94 ? -13.474 1.158 20.733 1.00 89.75 94 LYS A O 1
ATOM 757 N N . THR A 1 95 ? -12.837 2.804 19.335 1.00 88.69 95 THR A N 1
ATOM 758 C CA . THR A 1 95 ? -13.344 3.933 20.126 1.00 88.69 95 THR A CA 1
ATOM 759 C C . THR A 1 95 ? -14.840 3.805 20.414 1.00 88.69 95 THR A C 1
ATOM 761 O O . THR A 1 95 ? -15.257 4.008 21.553 1.00 88.69 95 THR A O 1
ATOM 764 N N . MET A 1 96 ? -15.653 3.397 19.433 1.00 86.81 96 MET A N 1
ATOM 765 C CA . MET A 1 96 ? -17.097 3.192 19.628 1.00 86.81 96 MET A CA 1
ATOM 766 C C . MET A 1 96 ? -17.414 2.114 20.674 1.00 86.81 96 MET A C 1
ATOM 768 O O . MET A 1 96 ? -18.386 2.243 21.414 1.00 86.81 96 MET A O 1
ATOM 772 N N . THR A 1 97 ? -16.574 1.083 20.776 1.00 87.88 97 THR A N 1
ATOM 773 C CA . THR A 1 97 ? -16.743 -0.016 21.746 1.00 87.88 97 THR A CA 1
ATOM 774 C C . THR A 1 97 ? -16.107 0.244 23.114 1.00 87.88 97 THR A C 1
ATOM 776 O O . THR A 1 97 ? -16.291 -0.549 24.033 1.00 87.88 97 THR A O 1
ATOM 779 N N . SER A 1 98 ? -15.340 1.325 23.264 1.00 88.00 98 SER A N 1
ATOM 780 C CA . SER A 1 98 ? -14.590 1.625 24.487 1.00 88.00 98 SER A CA 1
ATOM 781 C C . SER A 1 98 ? -15.377 2.511 25.469 1.00 88.00 98 SER A C 1
ATOM 783 O O . SER A 1 98 ? -16.223 3.302 25.035 1.00 88.00 98 SER A O 1
ATOM 785 N N . PRO A 1 99 ? -15.094 2.417 26.787 1.00 88.12 99 PRO A N 1
ATOM 786 C CA . PRO A 1 99 ? -15.654 3.314 27.804 1.00 88.12 99 PRO A CA 1
ATOM 787 C C . PRO A 1 99 ? -15.190 4.765 27.593 1.00 88.12 99 PRO A C 1
ATOM 789 O O . PRO A 1 99 ? -14.137 4.997 26.996 1.00 88.12 99 PRO A O 1
ATOM 792 N N . SER A 1 100 ? -15.973 5.738 28.073 1.00 81.31 100 SER A N 1
ATOM 793 C CA . SER A 1 100 ? -15.819 7.181 27.793 1.00 81.31 100 SER A CA 1
ATOM 794 C C . SER A 1 100 ? -14.407 7.723 28.041 1.00 81.31 100 SER A C 1
ATOM 796 O O . SER A 1 100 ? -13.877 8.431 27.189 1.00 81.31 100 SER A O 1
ATOM 798 N N . GLU A 1 101 ? -13.769 7.343 29.146 1.00 81.62 101 GLU A N 1
ATOM 799 C CA . GLU A 1 101 ? -12.412 7.787 29.501 1.00 81.62 101 GLU A CA 1
ATOM 800 C C . GLU A 1 101 ? -11.344 7.274 28.522 1.00 81.62 101 GLU A C 1
ATOM 802 O O . GLU A 1 101 ? -10.436 8.005 28.125 1.00 81.62 101 GLU A O 1
ATOM 807 N N . ALA A 1 102 ? -11.482 6.032 28.051 1.00 85.75 102 ALA A N 1
ATOM 808 C CA . ALA A 1 102 ? -10.554 5.441 27.091 1.00 85.75 102 ALA A CA 1
ATOM 809 C C . ALA A 1 102 ? -10.725 6.019 25.674 1.00 85.75 102 ALA A C 1
ATOM 811 O O . ALA A 1 102 ? -9.783 5.992 24.881 1.00 85.75 102 ALA A O 1
ATOM 812 N N . ARG A 1 103 ? -11.905 6.565 25.338 1.00 86.88 103 ARG A N 1
ATOM 813 C CA . ARG A 1 103 ? -12.165 7.153 24.010 1.00 86.88 103 ARG A CA 1
ATOM 814 C C . ARG A 1 103 ? -11.284 8.359 23.722 1.00 86.88 103 ARG A C 1
ATOM 816 O O . ARG A 1 103 ? -10.792 8.482 22.603 1.00 86.88 103 ARG A O 1
ATOM 823 N N . VAL A 1 104 ? -11.075 9.221 24.718 1.00 86.38 104 VAL A N 1
ATOM 824 C CA . VAL A 1 104 ? -10.248 10.428 24.570 1.00 86.38 104 VAL A CA 1
ATOM 825 C C . VAL A 1 104 ? -8.809 10.035 24.241 1.00 86.38 104 VAL A C 1
ATOM 827 O O . VAL A 1 104 ? -8.249 10.511 23.255 1.00 86.38 104 VAL A O 1
ATOM 830 N N . TRP A 1 105 ? -8.242 9.084 24.987 1.00 87.25 105 TRP A N 1
ATOM 831 C CA . TRP A 1 105 ? -6.886 8.587 24.745 1.00 87.25 105 TRP A CA 1
ATOM 832 C C . TRP A 1 105 ? -6.732 7.877 23.399 1.00 87.25 105 TRP A C 1
ATOM 834 O O . TRP A 1 105 ? -5.732 8.088 22.714 1.00 87.25 105 TRP A O 1
ATOM 844 N N . LEU A 1 106 ? -7.725 7.088 22.977 1.00 89.06 106 LEU A N 1
ATOM 845 C CA . LEU A 1 106 ? -7.723 6.459 21.652 1.00 89.06 106 LEU A CA 1
ATOM 846 C C . LEU A 1 106 ? -7.743 7.493 20.522 1.00 89.06 106 LEU A C 1
ATOM 848 O O . LEU A 1 106 ? -7.059 7.304 19.518 1.00 89.06 106 LEU A O 1
ATOM 852 N N . PHE A 1 107 ? -8.491 8.586 20.684 1.00 86.50 107 PHE A N 1
ATOM 853 C CA . PHE A 1 107 ? -8.535 9.664 19.698 1.00 86.50 107 PHE A CA 1
ATOM 854 C C . PHE A 1 107 ? -7.199 10.410 19.610 1.00 86.50 107 PHE A C 1
ATOM 856 O O . PHE A 1 107 ? -6.669 10.601 18.515 1.00 86.50 107 PHE A O 1
ATOM 863 N N . VAL A 1 108 ? -6.614 10.758 20.761 1.00 89.62 108 VAL A N 1
ATOM 864 C CA . VAL A 1 108 ? -5.285 11.383 20.839 1.00 89.62 108 VAL A CA 1
ATOM 865 C C . VAL A 1 108 ? -4.236 10.484 20.182 1.00 89.62 108 VAL A C 1
ATOM 867 O O . VAL A 1 108 ? -3.480 10.936 19.322 1.00 89.62 108 VAL A O 1
ATOM 870 N N . PHE A 1 109 ? -4.230 9.192 20.512 1.00 90.50 109 PHE A N 1
ATOM 871 C CA . PHE A 1 109 ? -3.300 8.235 19.918 1.00 90.50 109 PHE A CA 1
ATOM 872 C C . PHE A 1 109 ? -3.497 8.089 18.404 1.00 90.50 109 PHE A C 1
ATOM 874 O O . PHE A 1 109 ? -2.515 8.079 17.666 1.00 90.50 109 PHE A O 1
ATOM 881 N N . ALA A 1 110 ? -4.742 8.033 17.919 1.00 91.81 110 ALA A N 1
ATOM 882 C CA . ALA A 1 110 ? -5.031 7.971 16.486 1.00 91.81 110 ALA A CA 1
ATOM 883 C C . ALA A 1 110 ? -4.505 9.208 15.737 1.00 91.81 110 ALA A C 1
ATOM 885 O O . ALA A 1 110 ? -3.961 9.076 14.637 1.00 91.81 110 ALA A O 1
ATOM 886 N N . PHE A 1 111 ? -4.613 10.396 16.340 1.00 91.44 111 PHE A N 1
ATOM 887 C CA . PHE A 1 111 ? -4.075 11.632 15.773 1.00 91.44 111 PHE A CA 1
ATOM 888 C C . PHE A 1 111 ? -2.543 11.598 15.676 1.00 91.44 111 PHE A C 1
ATOM 890 O O . PHE A 1 111 ? -1.994 11.772 14.586 1.00 91.44 111 PHE A O 1
ATOM 897 N N . PHE A 1 112 ? -1.849 11.287 16.777 1.00 94.38 112 PHE A N 1
ATOM 898 C CA . PHE A 1 112 ? -0.386 11.163 16.777 1.00 94.38 112 PHE A CA 1
ATOM 899 C C . PHE A 1 112 ? 0.105 10.082 15.810 1.00 94.38 112 PHE A C 1
ATOM 901 O O . PHE A 1 112 ? 1.040 10.315 15.044 1.00 94.38 112 PHE A O 1
ATOM 908 N N . PHE A 1 113 ? -0.554 8.921 15.793 1.00 93.38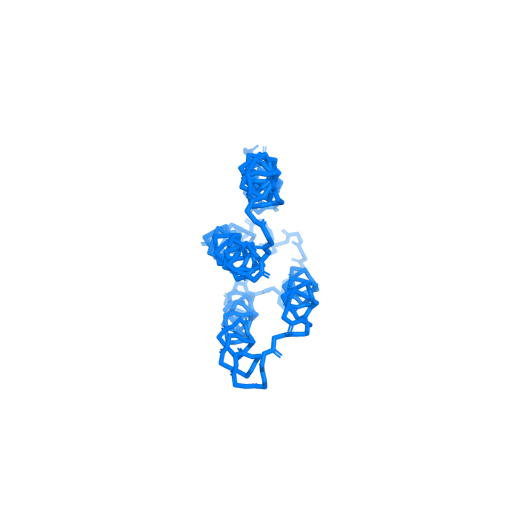 113 PHE A N 1
ATOM 909 C CA . PHE A 1 113 ? -0.235 7.846 14.861 1.00 93.38 113 PHE A CA 1
ATOM 910 C C . PHE A 1 113 ? -0.384 8.306 13.407 1.00 93.38 113 PHE A C 1
ATOM 912 O O . PHE A 1 113 ? 0.479 8.017 12.585 1.00 93.38 113 PHE A O 1
ATOM 919 N N . THR A 1 114 ? -1.442 9.055 13.088 1.00 94.88 114 THR A N 1
ATOM 920 C CA . THR A 1 114 ? -1.671 9.586 11.736 1.00 94.88 114 THR A CA 1
ATOM 921 C C . THR A 1 114 ? -0.565 10.549 11.311 1.00 94.88 114 THR A C 1
ATOM 923 O O . THR A 1 114 ? -0.076 10.445 10.188 1.00 94.88 114 THR A O 1
ATOM 926 N N . LEU A 1 115 ? -0.113 11.438 12.203 1.00 95.94 115 LEU A N 1
ATOM 927 C CA . LEU A 1 115 ? 1.006 12.343 11.917 1.00 95.94 115 LEU A CA 1
ATOM 928 C C . LEU A 1 115 ? 2.297 11.573 11.616 1.00 95.94 115 LEU A C 1
ATOM 930 O O . LEU A 1 115 ? 2.945 11.824 10.599 1.00 95.94 115 LEU A O 1
ATOM 934 N N . ILE A 1 116 ? 2.638 10.599 12.465 1.00 95.94 116 ILE A N 1
ATOM 935 C CA . ILE A 1 116 ? 3.816 9.741 12.272 1.00 95.94 116 ILE A CA 1
ATOM 936 C C . ILE A 1 116 ? 3.693 8.954 10.964 1.00 95.94 116 ILE A C 1
ATOM 938 O O . ILE A 1 116 ? 4.656 8.858 10.206 1.00 95.94 116 ILE A O 1
ATOM 942 N N . TYR A 1 117 ? 2.505 8.424 10.674 1.00 95.62 117 TYR A N 1
ATOM 943 C CA . TYR A 1 117 ? 2.234 7.674 9.455 1.00 95.62 117 TYR A CA 1
ATOM 944 C C . TYR A 1 117 ? 2.438 8.534 8.206 1.00 95.62 117 TYR A C 1
ATOM 946 O O . TYR A 1 117 ? 3.133 8.108 7.288 1.00 95.62 117 TYR A O 1
ATOM 954 N N . ILE A 1 118 ? 1.891 9.752 8.172 1.00 96.12 118 ILE A N 1
ATOM 955 C CA . ILE A 1 118 ? 2.058 10.677 7.041 1.00 96.12 118 ILE A CA 1
ATOM 956 C C . ILE A 1 118 ? 3.536 11.036 6.852 1.00 96.12 118 ILE A C 1
ATOM 958 O O . ILE A 1 118 ? 4.029 10.993 5.724 1.00 96.12 118 ILE A O 1
ATOM 962 N N . ALA A 1 119 ? 4.263 11.323 7.937 1.00 96.12 119 ALA A N 1
ATOM 963 C CA . ALA A 1 119 ? 5.698 11.597 7.873 1.00 96.12 119 ALA A CA 1
ATOM 964 C C . ALA A 1 119 ? 6.483 10.396 7.316 1.00 96.12 119 ALA A C 1
ATOM 966 O O . ALA A 1 119 ? 7.294 10.552 6.402 1.00 96.12 119 ALA A O 1
ATOM 967 N N . ALA A 1 120 ? 6.198 9.184 7.801 1.00 94.38 120 ALA A N 1
ATOM 968 C CA . ALA A 1 120 ? 6.815 7.959 7.302 1.00 94.38 120 ALA A CA 1
ATOM 969 C C . ALA A 1 120 ? 6.479 7.709 5.823 1.00 94.38 120 ALA A C 1
ATOM 971 O O . ALA A 1 120 ? 7.370 7.374 5.043 1.00 94.38 120 ALA A O 1
ATOM 972 N N . VAL A 1 121 ? 5.223 7.919 5.414 1.00 95.12 121 VAL A N 1
ATOM 973 C CA . VAL A 1 121 ? 4.787 7.783 4.018 1.00 95.12 121 VAL A CA 1
ATOM 974 C C . VAL A 1 121 ? 5.516 8.768 3.116 1.00 95.12 121 VAL A C 1
ATOM 976 O O . VAL A 1 121 ? 5.930 8.373 2.028 1.00 95.12 121 VAL A O 1
ATOM 979 N N . TYR A 1 122 ? 5.699 10.012 3.559 1.00 93.56 122 TYR A N 1
ATOM 980 C CA . TYR A 1 122 ? 6.433 11.037 2.822 1.00 93.56 122 TYR A CA 1
ATOM 981 C C . TYR A 1 122 ? 7.919 10.683 2.662 1.00 93.56 122 TYR A C 1
ATOM 983 O O . TYR A 1 122 ? 8.451 10.734 1.554 1.00 93.56 122 TYR A O 1
ATOM 991 N N . ILE A 1 123 ? 8.578 10.240 3.737 1.00 93.94 123 ILE A N 1
ATOM 992 C CA . ILE A 1 123 ? 9.975 9.778 3.680 1.00 93.94 123 ILE A CA 1
ATOM 993 C C . ILE A 1 123 ? 10.105 8.583 2.725 1.00 93.94 123 ILE A C 1
ATOM 995 O O . ILE A 1 123 ? 10.985 8.550 1.870 1.00 93.94 123 ILE A O 1
ATOM 999 N N . MET A 1 124 ? 9.206 7.604 2.822 1.00 92.38 124 MET A N 1
ATOM 1000 C CA . MET A 1 124 ? 9.215 6.432 1.945 1.00 92.38 124 MET A CA 1
ATOM 1001 C C . MET A 1 124 ? 8.884 6.784 0.490 1.00 92.38 124 MET A C 1
ATOM 1003 O O . MET A 1 124 ? 9.458 6.186 -0.418 1.00 92.38 124 MET A O 1
ATOM 1007 N N . LEU A 1 125 ? 8.038 7.791 0.246 1.00 91.75 125 LEU A N 1
ATOM 1008 C CA . LEU A 1 125 ? 7.761 8.308 -1.097 1.00 91.75 125 LEU A CA 1
ATOM 1009 C C . LEU A 1 125 ? 9.038 8.826 -1.766 1.00 91.75 125 LEU A C 1
ATOM 1011 O O . LEU A 1 125 ? 9.249 8.545 -2.945 1.00 91.75 125 LEU A O 1
ATOM 1015 N N . PHE A 1 126 ? 9.898 9.527 -1.019 1.00 89.00 126 PHE A N 1
ATOM 1016 C CA . PHE A 1 126 ? 11.198 9.977 -1.518 1.00 89.00 126 PHE A CA 1
ATOM 1017 C C . PHE A 1 126 ? 12.048 8.796 -1.998 1.00 89.00 126 PHE A C 1
ATOM 1019 O O . PHE A 1 126 ? 12.534 8.818 -3.127 1.00 89.00 126 PHE A O 1
ATOM 1026 N N . PHE A 1 127 ? 12.160 7.728 -1.200 1.00 88.88 127 PHE A N 1
ATOM 1027 C CA . PHE A 1 127 ? 12.895 6.526 -1.606 1.00 88.88 127 PHE A CA 1
ATOM 1028 C C . PHE A 1 127 ? 12.274 5.854 -2.832 1.00 88.88 127 PHE A C 1
ATOM 1030 O O . PHE A 1 127 ? 12.996 5.509 -3.766 1.00 88.88 127 PHE A O 1
ATOM 1037 N N . VAL A 1 128 ? 10.947 5.692 -2.865 1.00 87.44 128 VAL A N 1
ATOM 1038 C CA . VAL A 1 128 ? 10.249 5.109 -4.021 1.00 87.44 128 VAL A CA 1
ATOM 1039 C C . VAL A 1 128 ? 10.544 5.924 -5.280 1.00 87.44 128 VAL A C 1
ATOM 1041 O O . VAL A 1 128 ? 10.955 5.346 -6.282 1.00 87.44 128 VAL A O 1
ATOM 1044 N N . ALA A 1 129 ? 10.404 7.249 -5.234 1.00 87.62 129 ALA A N 1
ATOM 1045 C CA . ALA A 1 129 ? 10.721 8.109 -6.369 1.00 87.62 129 ALA A CA 1
ATOM 1046 C C . ALA A 1 129 ? 12.200 7.984 -6.779 1.00 87.62 129 ALA A C 1
ATOM 1048 O O . ALA A 1 129 ? 12.489 7.760 -7.953 1.00 87.62 129 ALA A O 1
ATOM 1049 N N . PHE A 1 130 ? 13.122 8.024 -5.817 1.00 86.69 130 PHE A N 1
ATOM 1050 C CA . PHE A 1 130 ? 14.562 7.917 -6.056 1.00 86.69 130 PHE A CA 1
ATOM 1051 C C . PHE A 1 130 ? 14.977 6.602 -6.727 1.00 86.69 130 PHE A C 1
ATOM 1053 O O . PHE A 1 130 ? 15.848 6.593 -7.595 1.00 86.69 130 PHE A O 1
ATOM 1060 N N . PHE A 1 131 ? 14.338 5.481 -6.385 1.00 84.06 131 PHE A N 1
ATOM 1061 C CA . PHE A 1 131 ? 14.651 4.192 -7.010 1.00 84.06 131 PHE A CA 1
ATOM 1062 C C . PHE A 1 131 ? 14.265 4.113 -8.493 1.00 84.06 131 PHE A C 1
ATOM 1064 O O . PHE A 1 131 ? 14.890 3.355 -9.238 1.00 84.06 131 PHE A O 1
ATOM 1071 N N . PHE A 1 132 ? 13.246 4.858 -8.931 1.00 84.19 132 PHE A N 1
ATOM 1072 C CA . PHE A 1 132 ? 12.733 4.769 -10.302 1.00 84.19 132 PHE A CA 1
ATOM 1073 C C . PHE A 1 132 ? 13.166 5.925 -11.205 1.00 84.19 132 PHE A C 1
ATOM 1075 O O . PHE A 1 132 ? 13.400 5.709 -12.400 1.00 84.19 132 PHE A O 1
ATOM 1082 N N . PHE A 1 133 ? 13.282 7.127 -10.645 1.00 83.75 133 PHE A N 1
ATOM 1083 C CA . PHE A 1 133 ? 13.683 8.333 -11.354 1.00 83.75 133 PHE A CA 1
ATOM 1084 C C . PHE A 1 133 ? 15.148 8.635 -11.023 1.00 83.75 133 PHE A C 1
ATOM 1086 O O . PHE A 1 133 ? 15.434 9.083 -9.913 1.00 83.75 133 PHE A O 1
ATOM 1093 N N . PRO A 1 134 ? 16.095 8.379 -11.944 1.00 68.69 134 PRO A N 1
ATOM 1094 C CA . PRO A 1 134 ? 17.455 8.864 -11.761 1.00 68.69 134 PRO A CA 1
ATOM 1095 C C . PRO A 1 134 ? 17.411 10.396 -11.717 1.00 68.69 134 PRO A C 1
ATOM 1097 O O . PRO A 1 134 ? 16.980 11.042 -12.674 1.00 68.69 134 PRO A O 1
ATOM 1100 N N . PHE A 1 135 ? 17.792 10.984 -10.584 1.00 63.78 135 PHE A N 1
ATOM 1101 C CA . PHE A 1 135 ? 17.965 12.426 -10.469 1.00 63.78 135 PHE A CA 1
ATOM 1102 C C . PHE A 1 135 ? 19.255 12.806 -11.221 1.00 63.78 135 PHE A C 1
ATOM 1104 O O . PHE A 1 135 ? 20.324 12.802 -10.622 1.00 63.78 135 PHE A O 1
ATOM 1111 N N . ALA A 1 136 ? 19.110 13.112 -12.521 1.00 49.19 136 ALA A N 1
ATOM 1112 C CA . ALA A 1 136 ? 20.146 13.506 -13.498 1.00 49.19 136 ALA A CA 1
ATOM 1113 C C . ALA A 1 136 ? 21.051 12.353 -14.036 1.00 49.19 136 ALA A C 1
ATOM 1115 O O . ALA A 1 136 ? 21.130 11.310 -13.383 1.00 49.19 136 ALA A O 1
ATOM 1116 N N . PRO A 1 137 ? 21.622 12.486 -15.263 1.00 53.00 137 PRO A N 1
ATOM 1117 C CA . PRO A 1 137 ? 22.428 11.449 -15.929 1.00 53.00 137 PRO A CA 1
ATOM 1118 C C . PRO A 1 137 ? 23.761 11.149 -15.235 1.00 53.00 137 PRO A C 1
ATOM 1120 O O . PRO A 1 137 ? 24.301 12.054 -14.561 1.00 53.00 137 PRO A O 1
#

pLDDT: mean 89.58, std 7.09, range [49.19, 96.56]

Radius of gyration: 18.57 Å; chains: 1; bounding box: 41×26×53 Å

Foldseek 3Di:
DLVVLVVLLVVLLVLCVVPDPVCCCVLSVVSVVLSVVLVVVLVVLCVVLCVVPDDPVVSVVSLSLVSSLVSQLVSLVVSLVSVLVSVVVSLVVVLVVDDPVVNVVSVVVNVVVSVVSVVVSVVVSVVSNCRRDPPDD

Secondary structure (DSSP, 8-state):
-HHHHHHHHHHHHHHTTTS-HHHHHHHHHHHHHHHHHHHHHHHHHHHHTTTTTS-HHHHHHTTHHHHHHHHHHHHHHHHHHHHHHHHHHHHHHHHHHS-HHHHHHHHHHHHHHHHHHHHHHHHHHHHHHHHHS-S--